Protein AF-A0A3A9JHD6-F1 (afdb_monomer_lite)

pLDDT: mean 75.93, std 13.05, range [44.38, 93.12]

Sequence (154 aa):
MNDPFHHLARRKLGRRGLLAAAGPLFAWGFAPHAASAAGGRGEDQRLLVIVLRGGMDGLTAVPAPGDPAFASLRTATIALLLGGAVKGGRVVADWPGFASEQLYEKRDLAPTTDLRSIFKGVLAEHVGVPMRALENNILLDSEAARPLLGLVRT

Structure (mmCIF, N/CA/C/O backbone):
data_AF-A0A3A9JHD6-F1
#
_entry.id   AF-A0A3A9JHD6-F1
#
loop_
_atom_site.group_PDB
_atom_site.id
_atom_site.type_symbol
_atom_site.label_atom_id
_atom_site.label_alt_id
_atom_site.label_comp_id
_atom_site.label_asym_id
_atom_site.label_entity_id
_atom_site.label_seq_id
_atom_site.pdbx_PDB_ins_code
_atom_site.Cartn_x
_atom_site.Cartn_y
_atom_site.Cartn_z
_atom_site.occupancy
_atom_site.B_iso_or_equiv
_atom_site.auth_seq_id
_atom_site.auth_comp_id
_atom_site.auth_asym_id
_atom_site.auth_atom_id
_atom_site.pdbx_PDB_model_num
ATOM 1 N N . MET A 1 1 ? -44.682 43.901 75.861 1.00 50.38 1 MET A N 1
ATOM 2 C CA . MET A 1 1 ? -45.342 43.728 74.551 1.00 50.38 1 MET A CA 1
ATOM 3 C C . MET A 1 1 ? -44.251 43.933 73.508 1.00 50.38 1 MET A C 1
ATOM 5 O O . MET A 1 1 ? -43.828 45.064 73.331 1.00 50.38 1 MET A O 1
ATOM 9 N N . ASN A 1 2 ? -43.668 42.847 72.990 1.00 48.41 2 ASN A N 1
ATOM 10 C CA . ASN A 1 2 ? -42.451 42.877 72.165 1.00 48.41 2 ASN A CA 1
ATOM 11 C C . ASN A 1 2 ? -42.810 42.939 70.676 1.00 48.41 2 ASN A C 1
ATOM 13 O O . ASN A 1 2 ? -43.678 42.193 70.231 1.00 48.41 2 ASN A O 1
ATOM 17 N N . ASP A 1 3 ? -42.128 43.809 69.935 1.00 62.25 3 ASP A N 1
ATOM 18 C CA . ASP A 1 3 ? -42.319 44.040 68.501 1.00 62.25 3 ASP A CA 1
ATOM 19 C C . ASP A 1 3 ? -41.553 42.969 67.678 1.00 62.25 3 ASP A C 1
ATOM 21 O O . ASP A 1 3 ? -40.335 42.842 67.847 1.00 62.25 3 ASP A O 1
ATOM 25 N N . PRO A 1 4 ? -42.201 42.140 66.830 1.00 60.28 4 PRO A N 1
ATOM 26 C CA . PRO A 1 4 ? -41.596 40.910 66.298 1.00 60.28 4 PRO A CA 1
ATOM 27 C C . PRO A 1 4 ? -40.805 41.063 64.978 1.00 60.28 4 PRO A C 1
ATOM 29 O O . PRO A 1 4 ? -40.512 40.061 64.327 1.00 60.28 4 PRO A O 1
ATOM 32 N N . PHE A 1 5 ? -40.427 42.274 64.549 1.00 63.56 5 PHE A N 1
ATOM 33 C CA . PHE A 1 5 ? -39.920 42.504 63.178 1.00 63.56 5 PHE A CA 1
ATOM 34 C C . PHE A 1 5 ? -38.450 42.965 63.039 1.00 63.56 5 PHE A C 1
ATOM 36 O O . PHE A 1 5 ? -38.077 43.550 62.023 1.00 63.56 5 PHE A O 1
ATOM 43 N N . HIS A 1 6 ? -37.558 42.651 63.985 1.00 57.56 6 HIS A N 1
ATOM 44 C CA . HIS A 1 6 ? -36.148 43.097 63.942 1.00 57.56 6 HIS A CA 1
ATOM 45 C C . HIS A 1 6 ? -35.159 42.214 63.140 1.00 57.56 6 HIS A C 1
ATOM 47 O O . HIS A 1 6 ? -33.950 42.422 63.232 1.00 57.56 6 HIS A O 1
ATOM 53 N N . HIS A 1 7 ? -35.606 41.248 62.326 1.00 56.31 7 HIS A N 1
ATOM 54 C CA . HIS A 1 7 ? -34.695 40.232 61.747 1.00 56.31 7 HIS A CA 1
ATOM 55 C C . HIS A 1 7 ? -34.442 40.316 60.236 1.00 56.31 7 HIS A C 1
ATOM 57 O O . HIS A 1 7 ? -33.694 39.498 59.701 1.00 56.31 7 HIS A O 1
ATOM 63 N N . LEU A 1 8 ? -34.995 41.295 59.517 1.00 53.62 8 LEU A N 1
ATOM 64 C CA . LEU A 1 8 ? -34.697 41.453 58.089 1.00 53.62 8 LEU A CA 1
ATOM 65 C C . LEU A 1 8 ? -33.363 42.183 57.887 1.00 53.62 8 LEU A C 1
ATOM 67 O O . LEU A 1 8 ? -33.296 43.319 57.414 1.00 53.62 8 LEU A O 1
ATOM 71 N N . ALA A 1 9 ? -32.274 41.492 58.224 1.00 55.97 9 ALA A N 1
ATOM 72 C CA . ALA A 1 9 ? -30.937 41.838 57.778 1.00 55.97 9 ALA A CA 1
ATOM 73 C C . ALA A 1 9 ? -30.912 41.778 56.241 1.00 55.97 9 ALA A C 1
ATOM 75 O O . ALA A 1 9 ? -30.751 40.713 55.641 1.00 55.97 9 ALA A O 1
ATOM 76 N N . ARG A 1 10 ? -31.088 42.930 55.580 1.00 60.34 10 ARG A N 1
ATOM 77 C CA . ARG A 1 10 ? -30.836 43.066 54.140 1.00 60.34 10 ARG A CA 1
ATOM 78 C C . ARG A 1 10 ? -29.381 42.675 53.875 1.00 60.34 10 ARG A C 1
ATOM 80 O O . ARG A 1 10 ? -28.479 43.491 54.071 1.00 60.34 10 ARG A O 1
ATOM 87 N N . ARG A 1 11 ? -29.135 41.452 53.394 1.00 59.59 11 ARG A N 1
ATOM 88 C CA . ARG A 1 11 ? -27.840 41.082 52.808 1.00 59.59 11 ARG A CA 1
ATOM 89 C C . ARG A 1 11 ? -27.633 41.949 51.568 1.00 59.59 11 ARG A C 1
ATOM 91 O O . ARG A 1 11 ? -28.147 41.647 50.496 1.00 59.59 11 ARG A O 1
ATOM 98 N N . LYS A 1 12 ? -26.904 43.057 51.707 1.00 57.69 12 LYS A N 1
ATOM 99 C CA . LYS A 1 12 ? -26.420 43.821 50.555 1.00 57.69 12 LYS A CA 1
ATOM 100 C C . LYS A 1 12 ? -25.378 42.952 49.845 1.00 57.69 12 LYS A C 1
ATOM 102 O O . LYS A 1 12 ? -24.256 42.837 50.333 1.00 57.69 12 LYS A O 1
ATOM 107 N N . LEU A 1 13 ? -25.731 42.328 48.717 1.00 62.25 13 LEU A N 1
ATOM 108 C CA . LEU A 1 13 ? -24.737 41.765 47.799 1.00 62.25 13 LEU A CA 1
ATOM 109 C C . LEU A 1 13 ? -23.883 42.922 47.262 1.00 62.25 13 LEU A C 1
ATOM 111 O O . LEU A 1 13 ? -24.282 43.655 46.361 1.00 62.25 13 LEU A O 1
ATOM 115 N N . GLY A 1 14 ? -22.728 43.141 47.883 1.00 70.31 14 GLY A N 1
ATOM 116 C CA . GLY A 1 14 ? -21.761 44.141 47.446 1.00 70.31 14 GLY A CA 1
ATOM 117 C C . GLY A 1 14 ? -20.897 43.625 46.298 1.00 70.31 14 GLY A C 1
ATOM 118 O O . GLY A 1 14 ? -20.699 42.422 46.157 1.00 70.31 14 GLY A O 1
ATOM 119 N N . ARG A 1 15 ? -20.307 44.551 45.530 1.00 58.78 15 ARG A N 1
ATOM 120 C CA . ARG A 1 15 ? -19.404 44.324 44.374 1.00 58.78 15 ARG A CA 1
ATOM 121 C C . ARG A 1 15 ? -18.324 43.245 44.597 1.00 58.78 15 ARG A C 1
ATOM 123 O O . ARG A 1 15 ? -17.904 42.586 43.656 1.00 58.78 15 ARG A O 1
ATOM 130 N N . ARG A 1 16 ? -17.920 43.027 45.853 1.00 57.41 16 ARG A N 1
ATOM 131 C CA . ARG A 1 16 ? -16.984 41.974 46.285 1.00 57.41 16 ARG A CA 1
ATOM 132 C C . ARG A 1 16 ? -17.538 40.549 46.125 1.00 57.41 16 ARG A C 1
ATOM 134 O O . ARG A 1 16 ? -16.782 39.654 45.775 1.00 57.41 16 ARG A O 1
ATOM 141 N N . GLY A 1 17 ? -18.841 40.346 46.326 1.00 60.97 17 GLY A N 1
ATOM 142 C CA . GLY A 1 17 ? -19.506 39.055 46.112 1.00 60.97 17 GLY A CA 1
ATOM 143 C C . GLY A 1 17 ? -19.637 38.685 44.633 1.00 60.97 17 GLY A C 1
ATOM 144 O O . GLY A 1 17 ? -19.573 37.510 44.294 1.00 60.97 17 GLY A O 1
ATOM 145 N N . LEU A 1 18 ? -19.740 39.684 43.748 1.00 62.62 18 LEU A N 1
ATOM 146 C CA . LEU A 1 18 ? -19.775 39.466 42.299 1.00 62.62 18 LEU A CA 1
ATOM 147 C C . LEU A 1 18 ? -18.402 39.025 41.761 1.00 62.62 18 LEU A C 1
ATOM 149 O O . LEU A 1 18 ? -18.323 38.119 40.940 1.00 62.62 18 LEU A O 1
ATOM 153 N N . LEU A 1 19 ? -17.314 39.615 42.271 1.00 61.25 19 LEU A N 1
ATOM 154 C CA . LEU A 1 19 ? -15.947 39.232 41.893 1.00 61.25 19 LEU A CA 1
ATOM 155 C C . LEU A 1 19 ? -15.569 37.829 42.389 1.00 61.25 19 LEU A C 1
ATOM 157 O O . LEU A 1 19 ? -14.899 37.091 41.671 1.00 61.25 19 LEU A O 1
ATOM 161 N N . ALA A 1 20 ? -16.047 37.425 43.569 1.00 61.56 20 ALA A N 1
ATOM 162 C CA . ALA A 1 20 ? -15.819 36.075 44.086 1.00 61.56 20 ALA A CA 1
ATOM 163 C C . ALA A 1 20 ? -16.485 34.978 43.225 1.00 61.56 20 ALA A C 1
ATOM 165 O O . ALA A 1 20 ? -15.978 33.862 43.166 1.00 61.56 20 ALA A O 1
ATOM 166 N N . ALA A 1 21 ? -17.579 35.293 42.521 1.00 61.09 21 ALA A N 1
ATOM 167 C CA . ALA A 1 21 ? -18.278 34.345 41.650 1.00 61.09 21 ALA A CA 1
ATOM 168 C C . ALA A 1 21 ? -17.647 34.197 40.248 1.00 61.09 21 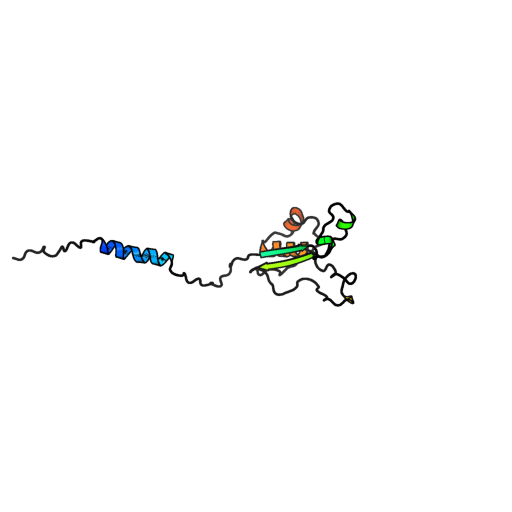ALA A C 1
ATOM 170 O O . ALA A 1 21 ? -17.911 33.209 39.567 1.00 61.09 21 ALA A O 1
ATOM 171 N N . ALA A 1 22 ? -16.809 35.145 39.810 1.00 60.12 22 ALA A N 1
ATOM 172 C CA . ALA A 1 22 ? -16.217 35.134 38.467 1.00 60.12 22 ALA A CA 1
ATOM 173 C C . ALA A 1 22 ? -14.916 34.311 38.366 1.00 60.12 22 ALA A C 1
ATOM 175 O O . ALA A 1 22 ? -14.617 33.750 37.313 1.00 60.12 22 ALA A O 1
ATOM 176 N N . GLY A 1 23 ? -14.152 34.204 39.459 1.00 60.56 23 GLY A N 1
ATOM 177 C CA . GLY A 1 23 ? -12.878 33.469 39.498 1.00 60.56 23 GLY A CA 1
ATOM 178 C C . GLY A 1 23 ? -12.967 31.977 39.124 1.00 60.56 23 GLY A C 1
ATOM 179 O O . GLY A 1 23 ? -12.146 31.518 38.328 1.00 60.56 23 GLY A O 1
ATOM 180 N N . PRO A 1 24 ? -13.965 31.213 39.615 1.00 59.06 24 PRO A N 1
ATOM 181 C CA . PRO A 1 24 ? -14.103 29.791 39.290 1.00 59.06 24 PRO A CA 1
ATOM 182 C C . PRO A 1 24 ? -14.373 29.515 37.803 1.00 59.06 24 PRO A C 1
ATOM 184 O O . PRO A 1 24 ? -13.926 28.498 37.281 1.00 59.06 24 PRO A O 1
ATOM 187 N N . LEU A 1 25 ? -15.060 30.426 37.101 1.00 61.00 25 LEU A N 1
ATOM 188 C CA . LEU A 1 25 ? -15.385 30.269 35.676 1.00 61.00 25 LEU A CA 1
ATOM 189 C C . LEU A 1 25 ? -14.160 30.468 34.774 1.00 61.00 25 LEU A C 1
ATOM 191 O O . LEU A 1 25 ? -14.031 29.791 33.758 1.00 61.00 25 LEU A O 1
ATOM 195 N N . PHE A 1 26 ? -13.237 31.353 35.161 1.00 62.34 26 PHE A N 1
ATOM 196 C CA . PHE A 1 26 ? -11.987 31.570 34.424 1.00 62.34 26 PHE A CA 1
ATOM 197 C C . PHE A 1 26 ? -10.970 30.447 34.662 1.00 62.34 26 PHE A C 1
ATOM 199 O O . PHE A 1 26 ? -10.270 30.040 33.737 1.00 62.34 26 PHE A O 1
ATOM 206 N N . ALA A 1 27 ? -10.913 29.910 35.884 1.00 61.25 27 ALA A N 1
ATOM 207 C CA . ALA A 1 27 ? -10.008 28.815 36.227 1.00 61.25 27 ALA A CA 1
ATOM 208 C C . ALA A 1 27 ? -10.368 27.501 35.510 1.00 61.25 27 ALA A C 1
ATOM 210 O O . ALA A 1 27 ? -9.479 26.710 35.202 1.00 61.25 27 ALA A O 1
ATOM 211 N N . TRP A 1 28 ? -11.649 27.278 35.192 1.00 65.31 28 TRP A N 1
ATOM 212 C CA . TRP A 1 28 ? -12.089 26.044 34.535 1.00 65.31 28 TRP A CA 1
ATOM 213 C C . TRP A 1 28 ? -11.611 25.932 33.078 1.00 65.31 28 TRP A C 1
ATOM 215 O O . TRP A 1 28 ? -11.274 24.837 32.636 1.00 65.31 28 TRP A O 1
ATOM 225 N N . GLY A 1 29 ? -11.495 27.056 32.358 1.00 67.31 29 GLY A N 1
ATOM 226 C CA . GLY A 1 29 ? -11.007 27.079 30.971 1.00 67.31 29 GLY A CA 1
ATOM 227 C C . GLY A 1 29 ? -9.523 26.724 30.811 1.00 67.31 29 GLY A C 1
ATOM 228 O O . GLY A 1 29 ? -9.103 26.349 29.721 1.00 67.31 29 GLY A O 1
ATOM 229 N N . PHE A 1 30 ? -8.741 26.808 31.892 1.00 67.12 30 PHE A N 1
ATOM 230 C CA . PHE A 1 30 ? -7.309 26.475 31.916 1.00 67.12 30 PHE A CA 1
ATOM 231 C C . PHE A 1 30 ? -6.983 25.286 32.825 1.00 67.12 30 PHE A C 1
ATOM 233 O O . PHE A 1 30 ? -5.817 24.912 32.954 1.00 67.12 30 PHE A O 1
ATOM 240 N N . ALA A 1 31 ? -7.990 24.683 33.461 1.00 69.81 31 ALA A N 1
ATOM 241 C CA . ALA A 1 31 ? -7.800 23.468 34.230 1.00 69.81 31 ALA A CA 1
ATOM 242 C C . ALA A 1 31 ? -7.387 22.345 33.262 1.00 69.81 31 ALA A C 1
ATOM 244 O O . ALA A 1 31 ? -8.169 22.029 32.357 1.00 69.81 31 ALA A O 1
ATOM 245 N N . PRO A 1 32 ? -6.195 21.734 33.418 1.00 58.19 32 PRO A N 1
ATOM 246 C CA . PRO A 1 32 ? -5.775 20.638 32.560 1.00 58.19 32 PRO A CA 1
ATOM 247 C C . PRO A 1 32 ? -6.824 19.537 32.658 1.00 58.19 32 PRO A C 1
ATOM 249 O O . PRO A 1 32 ? -7.054 18.960 33.721 1.00 58.19 32 PRO A O 1
ATOM 252 N N . HIS A 1 33 ? -7.521 19.287 31.554 1.00 67.31 33 HIS A N 1
ATOM 253 C CA . HIS A 1 33 ? -8.426 18.158 31.485 1.00 67.31 33 HIS A CA 1
ATOM 254 C C . HIS A 1 33 ? -7.557 16.911 31.519 1.00 67.31 33 HIS A C 1
ATOM 256 O O . HIS A 1 33 ? -6.690 16.729 30.664 1.00 67.31 33 HIS A O 1
ATOM 262 N N . ALA A 1 34 ? -7.753 16.073 32.534 1.00 64.56 34 ALA A N 1
ATOM 263 C CA . ALA A 1 34 ? -7.164 14.749 32.550 1.00 64.56 34 ALA A CA 1
ATOM 264 C C . ALA A 1 34 ? -7.725 13.989 31.340 1.00 64.56 34 ALA A C 1
ATOM 266 O O . ALA A 1 34 ? -8.842 13.477 31.372 1.00 64.56 34 ALA A O 1
ATOM 267 N N . ALA A 1 35 ? -6.969 13.972 30.244 1.00 56.25 35 ALA A N 1
ATOM 268 C CA . ALA A 1 35 ? -7.248 13.119 29.109 1.00 56.25 35 ALA A CA 1
ATOM 269 C C . ALA A 1 35 ? -6.882 11.695 29.528 1.00 56.25 35 ALA A C 1
ATOM 271 O O . ALA A 1 35 ? -5.720 11.297 29.524 1.00 56.25 35 ALA A O 1
ATOM 272 N N . SER A 1 36 ? -7.885 10.935 29.952 1.00 60.34 36 SER A N 1
ATOM 273 C CA . SER A 1 36 ? -7.765 9.487 29.979 1.00 60.34 36 SER A CA 1
ATOM 274 C C . SER A 1 36 ? -7.910 9.010 28.538 1.00 60.34 36 SER A C 1
ATOM 276 O O . SER A 1 36 ? -8.951 9.235 27.920 1.00 60.34 36 SER A O 1
ATOM 278 N N . ALA A 1 37 ? -6.877 8.365 27.993 1.00 45.56 37 ALA A N 1
ATOM 279 C CA . ALA A 1 37 ? -7.050 7.494 26.839 1.00 45.56 37 ALA A CA 1
ATOM 280 C C . ALA A 1 37 ? -7.860 6.288 27.325 1.00 45.56 37 ALA A C 1
ATOM 282 O O . ALA A 1 37 ? -7.317 5.268 27.753 1.00 45.56 37 ALA A O 1
ATOM 283 N N . ALA A 1 38 ? -9.179 6.457 27.369 1.00 44.38 38 ALA A N 1
ATOM 284 C CA . ALA A 1 38 ? -10.084 5.348 27.551 1.00 44.38 38 ALA A CA 1
ATOM 285 C C . ALA A 1 38 ? -9.864 4.439 26.343 1.00 44.38 38 ALA A C 1
ATOM 287 O O . ALA A 1 38 ? -10.231 4.805 25.230 1.00 44.38 38 ALA A O 1
ATOM 288 N N . GLY A 1 39 ? -9.219 3.290 26.568 1.00 49.44 39 GLY A N 1
ATOM 289 C CA . GLY A 1 39 ? -9.101 2.206 25.600 1.00 49.44 39 GLY A CA 1
ATOM 290 C C . GLY A 1 39 ? -10.498 1.747 25.199 1.00 49.44 39 GLY A C 1
ATOM 291 O O . GLY A 1 39 ? -11.071 0.835 25.792 1.00 49.44 39 GLY A O 1
ATOM 292 N N . GLY A 1 40 ? -11.070 2.460 24.239 1.00 46.94 40 GLY A N 1
ATOM 293 C CA . GLY A 1 40 ? -12.436 2.351 23.781 1.00 46.94 40 GLY A CA 1
ATOM 294 C C . GLY A 1 40 ? -12.402 2.007 22.308 1.00 46.94 40 GLY A C 1
ATOM 295 O O . GLY A 1 40 ? -11.875 2.747 21.485 1.00 46.94 40 GLY A O 1
ATOM 296 N N . ARG A 1 41 ? -12.952 0.840 21.996 1.00 48.78 41 ARG A N 1
ATOM 297 C CA . ARG A 1 41 ? -13.232 0.310 20.661 1.00 48.78 41 ARG A CA 1
ATOM 298 C C . ARG A 1 41 ? -13.827 1.421 19.771 1.00 48.78 41 ARG A C 1
ATOM 300 O O . ARG A 1 41 ? -15.014 1.705 19.880 1.00 48.78 41 ARG A O 1
ATOM 307 N N . GLY A 1 42 ? -12.993 2.081 18.960 1.00 54.62 42 GLY A N 1
ATOM 308 C CA . GLY A 1 42 ? -13.374 3.278 18.193 1.00 54.62 42 GLY A CA 1
ATOM 309 C C . GLY A 1 42 ? -12.357 4.431 18.162 1.00 54.62 42 GLY A C 1
ATOM 310 O O . GLY A 1 42 ? -12.693 5.488 17.636 1.00 54.62 42 GLY A O 1
ATOM 311 N N . GLU A 1 43 ? -11.139 4.274 18.698 1.00 54.56 43 GLU A N 1
ATOM 312 C CA . GLU A 1 43 ? -10.056 5.246 18.476 1.00 54.56 43 GLU A CA 1
ATOM 313 C C . GLU A 1 43 ? -9.760 5.434 16.982 1.00 54.56 43 GLU A C 1
ATOM 315 O O . GLU A 1 43 ? -9.727 4.474 16.213 1.00 54.56 43 GLU A O 1
ATOM 320 N N . ASP A 1 44 ? -9.547 6.697 16.616 1.00 59.25 44 ASP A N 1
ATOM 321 C CA . ASP A 1 44 ? -9.283 7.248 15.288 1.00 59.25 44 ASP A CA 1
ATOM 322 C C . ASP A 1 44 ? -8.444 6.304 14.403 1.00 59.25 44 ASP A C 1
ATOM 324 O O . ASP A 1 44 ? -7.208 6.292 14.425 1.00 59.25 44 ASP A O 1
ATOM 328 N N . GLN A 1 45 ? -9.138 5.470 13.623 1.00 66.31 45 GLN A N 1
ATOM 329 C CA . GLN A 1 45 ? -8.556 4.464 12.742 1.00 66.31 4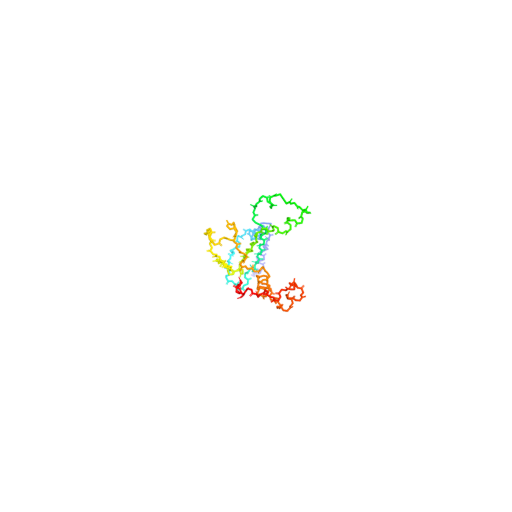5 GLN A CA 1
ATOM 330 C C . GLN A 1 45 ? -8.007 5.122 11.470 1.00 66.31 45 GLN A C 1
ATOM 332 O O . GLN A 1 45 ? -8.373 4.774 10.353 1.00 66.31 45 GLN A O 1
ATOM 337 N N . ARG A 1 46 ? -7.122 6.108 11.625 1.00 73.88 46 ARG A N 1
ATOM 338 C CA . ARG A 1 46 ? -6.477 6.768 10.490 1.00 73.88 46 ARG A CA 1
ATOM 339 C C . ARG A 1 46 ? -5.594 5.760 9.784 1.00 73.88 46 AR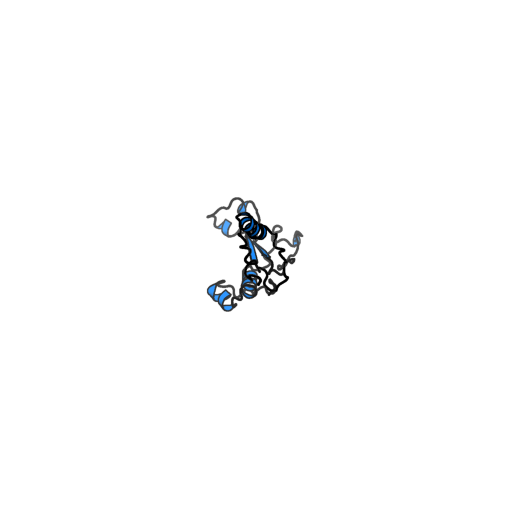G A C 1
ATOM 341 O O . ARG A 1 46 ? -4.688 5.201 10.402 1.00 73.88 46 ARG A O 1
ATOM 348 N N . LEU A 1 47 ? -5.848 5.565 8.501 1.00 83.62 47 LEU A N 1
ATOM 349 C CA . LEU A 1 47 ? -5.012 4.791 7.605 1.00 83.62 47 LEU A CA 1
ATOM 350 C C . LEU A 1 47 ? -4.265 5.740 6.668 1.00 83.62 47 LEU A C 1
ATOM 352 O O . LEU A 1 47 ? -4.877 6.536 5.959 1.00 83.62 47 LEU A O 1
ATOM 356 N N . LEU A 1 48 ? -2.943 5.614 6.631 1.00 82.56 48 LEU A N 1
ATOM 357 C CA . LEU A 1 48 ? -2.078 6.282 5.670 1.00 82.56 48 LEU A CA 1
ATOM 358 C C . LEU A 1 48 ? -1.431 5.220 4.778 1.00 82.56 48 LEU A C 1
ATOM 360 O O . LEU A 1 48 ? -0.694 4.359 5.259 1.00 82.56 48 LEU A O 1
ATOM 364 N N . VAL A 1 49 ? -1.705 5.293 3.476 1.00 85.88 49 VAL A N 1
ATOM 365 C CA . VAL A 1 49 ? -1.043 4.468 2.460 1.00 85.88 49 VAL A CA 1
ATOM 366 C C . VAL A 1 49 ? -0.089 5.361 1.679 1.00 85.88 49 VAL A C 1
ATOM 368 O O . VAL A 1 49 ? -0.525 6.274 0.982 1.00 85.88 49 VAL A O 1
ATOM 371 N N . ILE A 1 50 ? 1.212 5.104 1.799 1.00 83.06 50 ILE A N 1
ATOM 372 C CA . ILE A 1 50 ? 2.247 5.816 1.045 1.00 83.06 50 ILE A CA 1
ATOM 373 C C . ILE A 1 50 ? 2.729 4.890 -0.065 1.00 83.06 50 ILE A C 1
ATOM 375 O O . ILE A 1 50 ? 3.254 3.816 0.219 1.00 83.06 50 ILE A O 1
ATOM 379 N N . VAL A 1 51 ? 2.570 5.308 -1.320 1.00 84.94 51 VAL A N 1
ATOM 380 C CA . VAL A 1 51 ? 3.132 4.606 -2.479 1.00 84.94 51 VAL A CA 1
ATOM 381 C C . VAL A 1 51 ? 4.326 5.400 -2.978 1.00 84.94 51 VAL A C 1
ATOM 383 O O . VAL A 1 51 ? 4.179 6.485 -3.539 1.00 84.94 51 VAL A O 1
ATOM 386 N N . LEU A 1 52 ? 5.514 4.856 -2.755 1.00 78.38 52 LEU A N 1
ATOM 387 C CA . LEU A 1 52 ? 6.763 5.395 -3.267 1.00 78.38 52 LEU A CA 1
ATOM 388 C C . LEU A 1 52 ? 7.066 4.688 -4.581 1.00 78.38 52 LEU A C 1
ATOM 390 O O . LEU A 1 52 ? 7.179 3.463 -4.612 1.00 78.38 52 LEU A O 1
ATOM 394 N N . ARG A 1 53 ? 7.174 5.448 -5.670 1.00 73.88 53 ARG A N 1
ATOM 395 C CA . ARG A 1 53 ? 7.530 4.905 -6.980 1.00 73.88 53 ARG A CA 1
ATOM 396 C C . ARG A 1 53 ? 8.922 5.374 -7.372 1.00 73.88 53 ARG A C 1
ATOM 398 O O . ARG A 1 53 ? 9.170 6.573 -7.428 1.00 73.88 53 ARG A O 1
ATOM 405 N N . GLY A 1 54 ? 9.771 4.416 -7.711 1.00 69.25 54 GLY A N 1
ATOM 406 C CA . GLY A 1 54 ? 11.193 4.594 -7.945 1.00 69.25 54 GLY A CA 1
ATOM 407 C C . GLY A 1 54 ? 11.998 4.659 -6.648 1.00 69.25 54 GLY A C 1
ATOM 408 O O . GLY A 1 54 ? 11.590 5.295 -5.677 1.00 69.25 54 GLY A O 1
ATOM 409 N N . GLY A 1 55 ? 13.163 4.010 -6.643 1.00 70.25 55 GLY A N 1
ATOM 410 C CA . GLY A 1 55 ? 14.265 4.439 -5.783 1.00 70.25 55 GLY A CA 1
ATOM 411 C C . GLY A 1 55 ? 14.879 5.718 -6.355 1.00 70.25 55 GLY A C 1
ATOM 412 O O . GLY A 1 55 ? 14.675 6.011 -7.527 1.00 70.25 55 GLY A O 1
ATOM 413 N N . MET A 1 56 ? 15.617 6.480 -5.547 1.00 64.56 56 MET A N 1
ATOM 414 C CA . MET A 1 56 ? 16.357 7.645 -6.038 1.00 64.56 56 MET A CA 1
ATOM 415 C C . MET A 1 56 ? 17.616 7.170 -6.775 1.00 64.56 56 MET A C 1
ATOM 417 O O . MET A 1 56 ? 18.635 6.861 -6.162 1.00 64.56 56 MET A O 1
ATOM 421 N N . ASP A 1 57 ? 17.509 7.078 -8.093 1.00 71.00 57 ASP A N 1
ATOM 422 C CA . ASP A 1 57 ? 18.573 6.775 -9.050 1.00 71.00 57 ASP A CA 1
ATOM 423 C C . ASP A 1 57 ? 18.782 7.961 -10.016 1.00 71.00 57 ASP A C 1
ATOM 425 O O . ASP A 1 57 ? 18.045 8.946 -9.991 1.00 71.00 57 ASP A O 1
ATOM 429 N N . GLY A 1 58 ? 19.804 7.903 -10.876 1.00 67.62 58 GLY A N 1
ATOM 430 C CA . GLY A 1 58 ? 20.102 8.999 -11.810 1.00 67.62 58 GLY A CA 1
ATOM 431 C C . GLY A 1 58 ? 18.965 9.324 -12.794 1.00 67.62 58 GLY A C 1
ATOM 432 O O . GLY A 1 58 ? 18.835 10.475 -13.203 1.00 67.62 58 GLY A O 1
ATOM 433 N N . LEU A 1 59 ? 18.120 8.342 -13.135 1.00 69.62 59 LEU A N 1
ATOM 434 C CA . LEU A 1 59 ? 16.980 8.507 -14.050 1.00 69.62 59 LEU A CA 1
ATOM 435 C C . LEU A 1 59 ? 15.774 9.151 -13.354 1.00 69.62 59 LEU A C 1
ATOM 437 O O . LEU A 1 59 ? 15.026 9.914 -13.960 1.00 69.62 59 LEU A O 1
ATOM 441 N N . THR A 1 60 ? 15.575 8.857 -12.076 1.00 69.06 60 THR A N 1
ATOM 442 C CA . THR A 1 60 ? 14.505 9.434 -11.252 1.00 69.06 60 THR A CA 1
ATOM 443 C C . THR A 1 60 ? 14.898 10.779 -10.640 1.00 69.06 60 THR A C 1
ATOM 445 O O . THR A 1 60 ? 14.013 11.594 -10.384 1.00 69.06 60 THR A O 1
ATOM 448 N N . ALA A 1 61 ? 16.196 11.059 -10.466 1.00 76.12 61 ALA A N 1
ATOM 449 C CA . ALA A 1 61 ? 16.707 12.365 -10.041 1.00 76.12 61 ALA A CA 1
ATOM 450 C C . ALA A 1 61 ? 16.548 13.444 -11.127 1.00 76.12 61 ALA A C 1
ATOM 452 O O . ALA A 1 61 ? 16.243 14.595 -10.814 1.00 76.12 61 ALA A O 1
ATOM 453 N N . VAL A 1 62 ? 16.728 13.072 -12.399 1.00 80.06 62 VAL A N 1
ATOM 454 C CA . VAL A 1 62 ? 16.500 13.945 -13.557 1.00 80.06 62 VAL A CA 1
ATOM 455 C C . VAL A 1 62 ? 15.627 13.190 -14.560 1.00 80.06 62 VAL A C 1
ATOM 457 O O . VAL A 1 62 ? 16.153 12.484 -15.422 1.00 80.06 62 VAL A O 1
ATOM 460 N N . PRO A 1 63 ? 14.290 13.293 -14.453 1.00 73.38 63 PRO A N 1
ATOM 461 C CA . PRO A 1 63 ? 13.412 12.604 -15.382 1.00 73.38 63 PRO A CA 1
ATOM 462 C C . PRO A 1 63 ? 13.625 13.133 -16.804 1.00 73.38 63 PRO A C 1
ATOM 464 O O . PRO A 1 63 ? 13.870 14.325 -17.001 1.00 73.38 63 PRO A O 1
ATOM 467 N N . ALA A 1 64 ? 13.434 12.264 -17.799 1.00 80.00 64 ALA A N 1
ATOM 468 C CA . ALA A 1 64 ? 13.400 12.629 -19.216 1.00 80.00 64 ALA A CA 1
ATOM 469 C C . ALA A 1 64 ? 11.979 12.436 -19.791 1.00 80.00 64 ALA A C 1
ATOM 471 O O . ALA A 1 64 ? 11.724 11.469 -20.516 1.00 80.00 64 ALA A O 1
ATOM 472 N N . PRO A 1 65 ? 11.004 13.309 -19.450 1.00 74.81 65 PRO A N 1
ATOM 473 C CA . PRO A 1 65 ? 9.655 13.212 -19.992 1.00 74.81 65 PRO A CA 1
ATOM 474 C C . PRO A 1 65 ? 9.689 13.351 -21.517 1.00 74.81 65 PRO A C 1
ATOM 476 O O . PRO A 1 65 ? 10.194 14.341 -22.038 1.00 74.81 65 PRO A O 1
ATOM 479 N N . GLY A 1 66 ? 9.130 12.372 -22.227 1.00 79.31 66 GLY A N 1
ATOM 480 C CA . GLY A 1 66 ? 9.047 12.371 -23.692 1.00 79.31 66 GLY A CA 1
ATOM 481 C C . GLY A 1 66 ? 9.951 11.351 -24.382 1.00 79.31 66 GLY A C 1
ATOM 482 O O . GLY A 1 66 ? 9.708 11.050 -25.546 1.00 79.31 66 GLY A O 1
ATOM 483 N N . ASP A 1 67 ? 10.922 10.762 -23.679 1.00 81.44 67 ASP A N 1
ATOM 484 C CA . ASP A 1 67 ? 11.674 9.616 -24.196 1.00 81.44 67 ASP A CA 1
ATOM 485 C C . ASP A 1 67 ? 10.844 8.318 -24.033 1.00 81.44 67 ASP A C 1
ATOM 487 O O . ASP A 1 67 ? 10.497 7.945 -22.904 1.00 81.44 67 ASP A O 1
ATOM 491 N N . PRO A 1 68 ? 10.506 7.596 -25.122 1.00 78.12 68 PRO A N 1
ATOM 492 C CA . PRO A 1 68 ? 9.796 6.319 -25.042 1.00 78.12 68 PRO A CA 1
ATOM 493 C C . PRO A 1 68 ? 10.547 5.259 -24.225 1.00 78.12 68 PRO A C 1
ATOM 495 O O . PRO A 1 68 ? 9.913 4.438 -23.556 1.00 78.12 68 PRO A O 1
ATOM 498 N N . ALA A 1 69 ? 11.884 5.286 -24.230 1.00 78.62 69 ALA A N 1
ATOM 499 C CA . ALA A 1 69 ? 12.698 4.359 -23.453 1.00 78.62 69 ALA A CA 1
ATOM 500 C C . ALA A 1 69 ? 12.562 4.629 -21.947 1.00 78.62 69 ALA A C 1
ATOM 502 O O . ALA A 1 69 ? 12.459 3.685 -21.161 1.00 78.62 69 ALA A O 1
ATOM 503 N N . PHE A 1 70 ? 12.434 5.895 -21.539 1.00 70.50 70 PHE A N 1
ATOM 504 C CA . PHE A 1 70 ? 12.217 6.276 -20.139 1.00 70.50 70 PHE A CA 1
ATOM 505 C C . PHE A 1 70 ? 10.933 5.664 -19.552 1.00 70.50 70 PHE A C 1
ATOM 507 O O . PHE A 1 70 ? 10.906 5.254 -18.391 1.00 70.50 70 PHE A O 1
ATOM 514 N N . ALA A 1 71 ? 9.873 5.517 -20.358 1.00 65.12 71 ALA A N 1
ATOM 515 C CA . ALA A 1 71 ? 8.624 4.887 -19.921 1.00 65.12 71 ALA A CA 1
ATOM 516 C C . ALA A 1 71 ? 8.768 3.385 -19.617 1.00 65.12 71 ALA A C 1
ATOM 518 O O . ALA A 1 71 ? 8.015 2.862 -18.791 1.00 65.12 71 ALA A O 1
ATOM 519 N N . SER A 1 72 ? 9.724 2.706 -20.258 1.00 67.38 72 SER A N 1
ATOM 520 C CA . SER A 1 72 ? 10.019 1.288 -20.022 1.00 67.38 72 SER A CA 1
ATOM 521 C C . SER A 1 72 ? 10.933 1.048 -18.814 1.00 67.38 72 SER A C 1
ATOM 523 O O . SER A 1 72 ? 10.882 -0.020 -18.214 1.00 67.38 72 SER A O 1
ATOM 525 N N . LEU A 1 73 ? 11.701 2.061 -18.396 1.00 69.75 73 LEU A N 1
ATOM 526 C CA . LEU A 1 73 ? 12.720 1.977 -17.340 1.00 69.75 73 LEU A CA 1
ATOM 527 C C . LEU A 1 73 ? 12.190 2.283 -15.928 1.00 69.75 73 LEU A C 1
ATOM 529 O O . LEU A 1 73 ? 12.959 2.635 -15.039 1.00 69.75 73 LEU A O 1
ATOM 533 N N . ARG A 1 74 ? 10.875 2.201 -15.694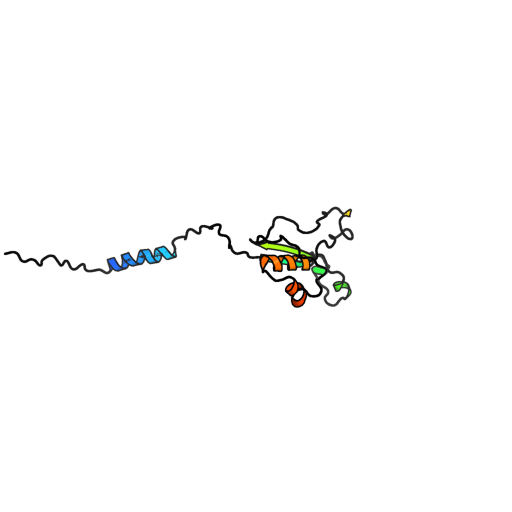 1.00 63.03 74 ARG A N 1
ATOM 534 C CA . ARG A 1 74 ? 10.288 2.599 -14.404 1.00 63.03 74 ARG A CA 1
ATOM 535 C C . ARG A 1 74 ? 10.818 1.757 -13.237 1.00 63.03 74 ARG A C 1
ATOM 537 O O . ARG A 1 74 ? 10.527 0.570 -13.142 1.00 63.03 74 ARG A O 1
ATOM 544 N N . THR A 1 75 ? 11.521 2.423 -12.325 1.00 68.38 75 THR A N 1
ATOM 545 C CA . THR A 1 75 ? 12.167 1.847 -11.139 1.00 68.38 75 THR A CA 1
ATOM 546 C C . THR A 1 75 ? 11.162 1.427 -10.047 1.00 68.38 75 THR A C 1
ATOM 548 O O . THR A 1 75 ? 10.037 1.934 -9.976 1.00 68.38 75 THR A O 1
ATOM 551 N N . ALA A 1 76 ? 11.597 0.477 -9.209 1.00 68.06 76 ALA A N 1
ATOM 552 C CA . ALA A 1 76 ? 10.904 -0.214 -8.114 1.00 68.06 76 ALA A CA 1
ATOM 553 C C . ALA A 1 76 ? 9.824 0.591 -7.365 1.00 68.06 76 ALA A C 1
ATOM 555 O O . ALA A 1 76 ? 9.977 1.777 -7.101 1.00 68.06 76 ALA A O 1
ATOM 556 N N . THR A 1 77 ? 8.733 -0.068 -6.963 1.00 76.56 77 THR A N 1
ATOM 557 C CA . THR A 1 77 ? 7.631 0.554 -6.206 1.00 76.56 77 THR A CA 1
ATOM 558 C C . THR A 1 77 ? 7.489 -0.083 -4.828 1.00 76.56 77 THR A C 1
ATOM 560 O O . THR A 1 77 ? 7.512 -1.305 -4.709 1.00 76.56 77 THR A O 1
ATOM 563 N N . ILE A 1 78 ? 7.312 0.742 -3.795 1.00 82.56 78 ILE A N 1
ATOM 564 C CA . ILE A 1 78 ? 7.109 0.319 -2.405 1.00 82.56 78 ILE A CA 1
ATOM 565 C C . ILE A 1 78 ? 5.805 0.929 -1.892 1.00 82.56 78 ILE A C 1
ATOM 567 O O . ILE A 1 78 ? 5.578 2.130 -2.032 1.00 82.56 78 ILE A O 1
ATOM 571 N N . ALA A 1 79 ? 4.962 0.113 -1.258 1.00 88.12 79 ALA A N 1
ATOM 572 C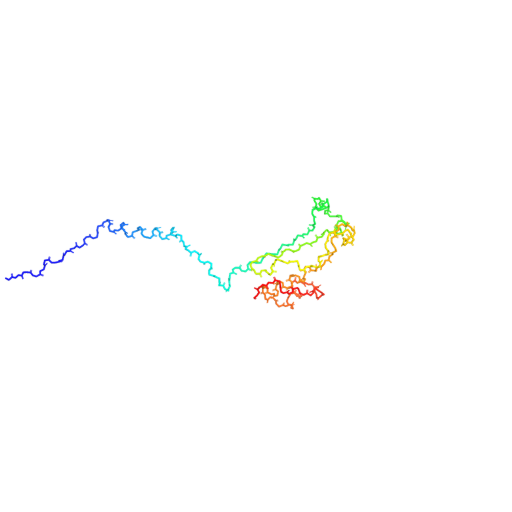 CA . ALA A 1 79 ? 3.807 0.585 -0.503 1.00 88.12 79 ALA A CA 1
ATOM 573 C C . ALA A 1 79 ? 4.044 0.421 1.000 1.00 88.12 79 ALA A C 1
ATOM 575 O O . ALA A 1 79 ? 4.344 -0.676 1.470 1.00 88.12 79 ALA A O 1
ATOM 576 N N . LEU A 1 80 ? 3.868 1.505 1.754 1.00 88.38 80 LEU A N 1
ATOM 577 C CA . LEU A 1 80 ? 3.890 1.501 3.214 1.00 88.38 80 LEU A CA 1
ATOM 578 C C . LEU A 1 80 ? 2.479 1.757 3.740 1.00 88.38 80 LEU A C 1
ATOM 580 O O . LEU A 1 80 ? 1.854 2.760 3.392 1.00 88.38 80 LEU A O 1
ATOM 584 N N . LEU A 1 81 ? 1.990 0.851 4.585 1.00 89.81 81 LEU A N 1
ATOM 585 C CA . LEU A 1 81 ? 0.713 0.993 5.279 1.00 89.81 81 LEU A CA 1
ATOM 586 C C . LEU A 1 81 ? 0.993 1.360 6.729 1.00 89.81 81 LEU A C 1
ATOM 588 O O . LEU A 1 81 ? 1.685 0.630 7.440 1.00 89.81 81 LEU A O 1
ATOM 592 N N . LEU A 1 82 ? 0.446 2.489 7.161 1.00 88.62 82 LEU A N 1
ATOM 593 C CA . LEU A 1 82 ? 0.679 3.077 8.475 1.00 88.62 82 LEU A CA 1
ATOM 594 C C . LEU A 1 82 ? -0.660 3.490 9.094 1.00 88.62 82 LEU A C 1
ATOM 596 O O . LEU A 1 82 ? -1.600 3.818 8.372 1.00 88.62 82 LEU A O 1
ATOM 600 N N . GLY A 1 83 ? -0.750 3.498 10.425 1.00 86.12 83 GLY A N 1
ATOM 601 C CA . GLY A 1 83 ? -1.951 3.951 11.131 1.00 86.12 83 GLY A CA 1
ATOM 602 C C . GLY A 1 83 ? -2.409 3.044 12.270 1.00 86.12 83 GLY A C 1
ATOM 603 O O . GLY A 1 83 ? -1.994 1.889 12.355 1.00 86.12 83 GLY A O 1
ATOM 604 N N . GLY A 1 84 ? -3.293 3.558 13.132 1.00 83.75 84 GLY A N 1
ATOM 605 C CA . GLY A 1 84 ? -3.799 2.836 14.313 1.00 83.75 84 GLY A CA 1
ATOM 606 C C . GLY A 1 84 ? -4.598 1.571 13.971 1.00 83.75 84 GLY A C 1
ATOM 607 O O . GLY A 1 84 ? -4.633 0.618 14.749 1.00 83.75 84 GLY A O 1
ATOM 608 N N . ALA A 1 85 ? -5.175 1.531 12.768 1.00 85.44 85 ALA A N 1
ATOM 609 C CA . ALA A 1 85 ? -5.908 0.382 12.251 1.00 85.44 85 ALA A CA 1
ATOM 610 C C . ALA A 1 85 ? -5.006 -0.699 11.641 1.00 85.44 85 ALA A C 1
ATOM 612 O O . ALA A 1 85 ? -5.458 -1.820 11.436 1.00 85.44 85 ALA A O 1
ATOM 613 N N . VAL A 1 86 ? -3.745 -0.402 11.315 1.00 88.56 86 VAL A N 1
ATOM 614 C CA . VAL A 1 86 ? -2.898 -1.324 10.547 1.00 88.56 86 VAL A CA 1
ATOM 615 C C . VAL A 1 86 ? -2.351 -2.434 11.447 1.00 88.56 86 VAL A C 1
ATOM 617 O O . VAL A 1 86 ? -1.800 -2.183 12.522 1.00 88.56 86 VAL A O 1
ATOM 620 N N . LYS A 1 87 ? -2.428 -3.690 10.988 1.00 88.12 87 LYS A N 1
ATOM 621 C CA . LYS A 1 87 ? -1.668 -4.816 11.563 1.00 88.12 87 LYS A CA 1
ATOM 622 C C . LYS A 1 87 ? -0.199 -4.702 11.129 1.00 88.12 87 LYS A C 1
ATOM 624 O O . LYS A 1 87 ? 0.261 -5.443 10.257 1.00 88.12 87 LYS A O 1
ATOM 629 N N . GLY A 1 88 ? 0.481 -3.702 11.696 1.00 87.38 88 GLY A N 1
ATOM 630 C CA . GLY A 1 88 ? 1.862 -3.327 11.387 1.00 87.38 88 GLY A CA 1
ATOM 631 C C . GLY A 1 88 ? 2.915 -4.261 11.991 1.00 87.38 88 GLY A C 1
ATOM 632 O O . GLY A 1 88 ? 2.587 -5.285 12.587 1.00 87.38 88 GLY A O 1
ATOM 633 N N . GLY A 1 89 ? 4.190 -3.889 11.833 1.00 85.12 89 GLY A N 1
ATOM 634 C CA . GLY A 1 89 ? 5.331 -4.665 12.340 1.00 85.12 89 GLY A CA 1
ATOM 635 C C . GLY A 1 89 ? 5.696 -5.881 11.485 1.00 85.12 89 GLY A C 1
ATOM 636 O O . GLY A 1 89 ? 6.359 -6.792 11.968 1.00 85.12 89 GLY A O 1
ATOM 637 N N . ARG A 1 90 ? 5.253 -5.915 10.225 1.00 88.19 90 ARG A N 1
ATOM 638 C CA . ARG A 1 90 ? 5.512 -7.017 9.296 1.00 88.19 90 ARG A CA 1
ATOM 639 C C . ARG A 1 90 ? 5.727 -6.516 7.877 1.00 88.19 90 ARG A C 1
ATOM 641 O O . ARG A 1 90 ? 5.180 -5.486 7.487 1.00 88.19 90 ARG A O 1
ATOM 648 N N . VAL A 1 91 ? 6.463 -7.301 7.104 1.00 87.19 91 VAL A N 1
ATOM 649 C CA . VAL A 1 91 ? 6.555 -7.169 5.651 1.00 87.19 91 VAL A CA 1
ATOM 650 C C . VAL A 1 91 ? 5.550 -8.147 5.051 1.00 87.19 91 VAL A C 1
ATOM 652 O O . VAL A 1 91 ? 5.537 -9.316 5.421 1.00 87.19 91 VAL A O 1
ATOM 655 N N . VAL A 1 92 ? 4.657 -7.652 4.193 1.00 87.00 92 VAL A N 1
ATOM 656 C CA . VAL A 1 92 ? 3.558 -8.447 3.600 1.00 87.00 92 VAL A CA 1
ATOM 657 C C . VAL A 1 92 ? 3.888 -8.960 2.195 1.00 87.00 92 VAL A C 1
ATOM 659 O O . VAL A 1 92 ? 3.036 -9.545 1.538 1.00 87.00 92 VAL A O 1
ATOM 662 N N . ALA A 1 93 ? 5.117 -8.718 1.749 1.00 83.62 93 ALA A N 1
ATOM 663 C CA . ALA A 1 93 ? 5.651 -9.138 0.467 1.00 83.62 93 ALA A CA 1
ATOM 664 C C . ALA A 1 93 ? 6.695 -10.245 0.660 1.00 83.62 93 ALA A C 1
ATOM 666 O O . ALA A 1 93 ? 7.315 -10.333 1.724 1.00 83.62 93 ALA A O 1
ATOM 667 N N . ASP A 1 94 ? 6.931 -11.033 -0.387 1.00 83.19 94 ASP A N 1
ATOM 668 C CA . ASP A 1 94 ? 7.999 -12.031 -0.410 1.00 83.19 94 ASP A CA 1
ATOM 669 C C . ASP A 1 94 ? 9.356 -11.317 -0.429 1.00 83.19 94 ASP A C 1
ATOM 671 O O . ASP A 1 94 ? 9.812 -10.840 -1.463 1.00 83.19 94 ASP A O 1
ATOM 675 N N . TRP A 1 95 ? 9.983 -11.164 0.736 1.00 84.31 95 TRP A N 1
ATOM 676 C CA . TRP A 1 95 ? 11.257 -10.461 0.879 1.00 84.31 95 TRP A CA 1
ATOM 677 C C . TRP A 1 95 ? 12.419 -11.462 0.894 1.00 84.31 95 TRP A C 1
ATOM 679 O O . TRP A 1 95 ? 12.647 -12.097 1.927 1.00 84.31 95 TRP A O 1
ATOM 689 N N . PRO A 1 96 ? 13.174 -11.624 -0.210 1.00 83.56 96 PRO A N 1
ATOM 690 C CA . PRO A 1 96 ? 14.232 -12.628 -0.271 1.00 83.56 96 PRO A CA 1
ATOM 691 C C . PRO A 1 96 ? 15.494 -12.210 0.500 1.00 83.56 96 PRO A C 1
ATOM 693 O O . PRO A 1 96 ? 16.227 -13.076 0.969 1.00 83.56 96 PRO A O 1
ATOM 696 N N . GLY A 1 97 ? 15.727 -10.905 0.681 1.00 84.56 97 GLY A N 1
ATOM 697 C CA . GLY A 1 97 ? 16.967 -10.353 1.231 1.00 84.56 97 GLY A CA 1
ATOM 698 C C . GLY A 1 97 ? 17.770 -9.584 0.181 1.00 84.56 97 GLY A C 1
ATOM 699 O O . GLY A 1 97 ? 17.262 -9.267 -0.889 1.00 84.56 97 GLY A O 1
ATOM 700 N N . PHE A 1 98 ? 19.022 -9.258 0.506 1.00 85.38 98 PHE A N 1
ATOM 701 C CA . PHE A 1 98 ? 19.918 -8.467 -0.352 1.00 85.38 98 PHE A CA 1
ATOM 702 C C . PHE A 1 98 ? 21.128 -9.258 -0.869 1.00 85.38 98 PHE A C 1
ATOM 704 O O . PHE A 1 98 ? 22.095 -8.655 -1.335 1.00 85.38 98 PHE A O 1
ATOM 711 N N . ALA A 1 99 ? 21.118 -10.593 -0.772 1.00 87.62 99 ALA A N 1
ATOM 712 C CA . ALA A 1 99 ? 22.192 -11.381 -1.369 1.00 87.62 99 ALA A CA 1
ATOM 713 C C . ALA A 1 99 ? 22.183 -11.182 -2.892 1.00 87.62 99 ALA A C 1
ATOM 715 O O . ALA A 1 99 ? 21.118 -11.099 -3.506 1.00 87.62 99 ALA A O 1
ATOM 716 N N . SER A 1 100 ? 23.358 -11.085 -3.514 1.00 81.56 100 SER A N 1
ATOM 717 C CA . SER A 1 100 ? 23.481 -10.724 -4.932 1.00 81.56 100 SER A CA 1
ATOM 718 C C . SER A 1 100 ? 22.772 -11.706 -5.869 1.00 81.56 100 SER A C 1
ATOM 720 O O . SER A 1 100 ? 22.325 -11.314 -6.945 1.00 81.56 100 SER A O 1
ATOM 722 N N . GLU A 1 101 ? 22.631 -12.963 -5.452 1.00 86.88 101 GLU A N 1
ATOM 723 C CA . GLU A 1 101 ? 21.934 -14.032 -6.172 1.00 86.88 101 GLU A CA 1
ATOM 724 C C . GLU A 1 101 ? 20.405 -13.893 -6.119 1.00 86.88 101 GLU A C 1
ATOM 726 O O . GLU A 1 101 ? 19.701 -14.489 -6.930 1.00 86.88 101 GLU A O 1
ATOM 731 N N . GLN A 1 102 ? 19.888 -13.119 -5.163 1.00 83.56 102 GLN A N 1
ATOM 732 C CA . GLN A 1 102 ? 18.458 -12.896 -4.939 1.00 83.56 102 GLN A CA 1
ATOM 733 C C . GLN A 1 102 ? 17.945 -11.617 -5.615 1.00 83.56 102 GLN A C 1
ATOM 735 O O . GLN A 1 102 ? 16.736 -11.386 -5.665 1.00 83.56 102 GLN A O 1
ATOM 740 N N . LEU A 1 103 ? 18.857 -10.781 -6.117 1.00 81.56 103 LEU A N 1
ATOM 741 C CA . LEU A 1 103 ? 18.531 -9.535 -6.795 1.00 81.56 103 LEU A CA 1
ATOM 742 C C . LEU A 1 103 ? 18.209 -9.790 -8.270 1.00 81.56 103 LEU A C 1
ATOM 744 O O . LEU A 1 103 ? 18.985 -10.393 -9.015 1.00 81.56 103 LEU A O 1
ATOM 748 N N . TYR A 1 104 ? 17.083 -9.247 -8.713 1.00 77.50 104 TYR A N 1
ATOM 749 C CA . TYR A 1 104 ? 16.737 -9.126 -10.117 1.00 77.50 104 TYR A CA 1
ATOM 750 C C . TYR A 1 104 ? 17.776 -8.247 -10.829 1.00 77.50 104 TYR A C 1
ATOM 752 O O . TYR A 1 104 ? 18.117 -7.153 -10.369 1.00 77.50 104 TYR A O 1
ATOM 760 N N . GLU A 1 105 ? 18.343 -8.773 -11.918 1.00 82.12 105 GLU A N 1
ATOM 761 C CA . GLU A 1 105 ? 19.426 -8.135 -12.687 1.00 82.12 105 GLU A CA 1
ATOM 762 C C . GLU A 1 105 ? 20.630 -7.686 -11.828 1.00 82.12 105 GLU A C 1
ATOM 764 O O . GLU A 1 105 ? 21.387 -6.800 -12.220 1.00 82.12 105 GLU A O 1
ATOM 769 N N . LYS A 1 106 ? 20.836 -8.313 -10.655 1.00 80.38 106 LYS A N 1
ATOM 770 C CA . LYS A 1 106 ? 21.877 -7.961 -9.668 1.00 80.38 106 LYS A CA 1
ATOM 771 C C . LYS A 1 106 ? 21.784 -6.531 -9.114 1.00 80.38 106 LYS A C 1
ATOM 773 O O . LYS A 1 106 ? 22.768 -6.032 -8.567 1.00 80.38 106 LYS A O 1
ATOM 778 N N . ARG A 1 107 ? 20.630 -5.870 -9.246 1.00 74.38 107 ARG A N 1
ATOM 779 C CA . ARG A 1 107 ? 20.444 -4.473 -8.821 1.00 74.38 107 ARG A CA 1
ATOM 780 C C . ARG A 1 107 ? 19.247 -4.288 -7.903 1.00 74.38 107 ARG A C 1
ATOM 782 O O . ARG A 1 107 ? 19.388 -3.678 -6.849 1.00 74.38 107 ARG A O 1
ATOM 789 N N . ASP A 1 108 ? 18.098 -4.825 -8.298 1.00 75.88 108 ASP A N 1
ATOM 790 C CA . ASP A 1 108 ? 16.817 -4.532 -7.659 1.00 75.88 108 ASP A CA 1
ATOM 791 C C . ASP A 1 108 ? 16.174 -5.803 -7.104 1.00 75.88 108 ASP A C 1
ATOM 793 O O . ASP A 1 108 ? 16.544 -6.919 -7.453 1.00 75.88 108 ASP A O 1
ATOM 797 N N . LEU A 1 109 ? 15.175 -5.652 -6.240 1.00 78.44 109 LEU A N 1
ATOM 798 C CA . LEU A 1 109 ? 14.300 -6.769 -5.896 1.00 78.44 109 LEU A CA 1
ATOM 799 C C . LEU A 1 109 ? 13.318 -7.027 -7.041 1.00 78.44 109 LEU A C 1
ATOM 801 O O . LEU A 1 109 ? 12.822 -6.090 -7.669 1.00 78.44 109 LEU A O 1
ATOM 805 N N . ALA A 1 110 ? 13.001 -8.299 -7.283 1.00 80.00 110 ALA A N 1
ATOM 806 C CA . ALA A 1 110 ? 11.918 -8.652 -8.192 1.00 80.00 110 ALA A CA 1
ATOM 807 C C . ALA A 1 110 ? 10.574 -8.093 -7.672 1.00 80.00 110 ALA A C 1
ATOM 809 O O . ALA A 1 110 ? 10.396 -7.955 -6.458 1.00 80.00 110 ALA A O 1
ATOM 810 N N . PRO A 1 111 ? 9.601 -7.791 -8.551 1.00 80.81 111 PRO A N 1
ATOM 811 C CA . PRO A 1 111 ? 8.250 -7.446 -8.121 1.00 80.81 111 PRO A CA 1
ATOM 812 C C . PRO A 1 111 ? 7.615 -8.606 -7.349 1.00 80.81 111 PRO A C 1
ATOM 814 O O . PRO A 1 111 ? 7.437 -9.696 -7.886 1.00 80.81 111 PRO A O 1
ATOM 817 N N . THR A 1 112 ? 7.263 -8.367 -6.090 1.00 84.12 112 THR A N 1
ATOM 818 C CA . THR A 1 112 ? 6.788 -9.412 -5.165 1.00 84.12 112 THR A CA 1
ATOM 819 C C . THR A 1 112 ? 5.313 -9.277 -4.812 1.00 84.12 112 THR A C 1
ATOM 821 O O . THR A 1 112 ? 4.719 -10.189 -4.245 1.00 84.12 112 THR A O 1
ATOM 824 N N . THR A 1 113 ? 4.679 -8.142 -5.114 1.00 85.75 113 THR A N 1
ATOM 825 C CA . THR A 1 113 ? 3.270 -7.902 -4.779 1.00 85.75 113 THR A CA 1
ATOM 826 C C . THR A 1 113 ? 2.632 -6.906 -5.742 1.00 85.75 113 THR A C 1
ATOM 828 O O . THR A 1 113 ? 3.210 -5.863 -6.045 1.00 85.75 113 THR A O 1
ATOM 831 N N . ASP A 1 114 ? 1.408 -7.201 -6.189 1.00 87.81 114 ASP A N 1
ATOM 832 C CA . ASP A 1 114 ? 0.578 -6.253 -6.936 1.00 87.81 114 ASP A CA 1
ATOM 833 C C . ASP A 1 114 ? -0.058 -5.239 -5.968 1.00 87.81 114 ASP A C 1
ATOM 835 O O . ASP A 1 114 ? -0.732 -5.606 -5.003 1.00 87.81 114 ASP A O 1
ATOM 839 N N . LEU A 1 115 ? 0.114 -3.941 -6.227 1.00 88.00 115 LEU A N 1
ATOM 840 C CA . LEU A 1 115 ? -0.494 -2.881 -5.416 1.00 88.00 115 LEU A CA 1
ATOM 841 C C . LEU A 1 115 ? -2.021 -2.971 -5.366 1.00 88.00 115 LEU A C 1
ATOM 843 O O . LEU A 1 115 ? -2.629 -2.627 -4.352 1.00 88.00 115 LEU A O 1
ATOM 847 N N . ARG A 1 116 ? -2.657 -3.450 -6.436 1.00 91.12 116 ARG A N 1
ATOM 848 C CA . ARG A 1 116 ? -4.114 -3.612 -6.492 1.00 91.12 116 ARG A CA 1
ATOM 849 C C . ARG A 1 116 ? -4.585 -4.628 -5.459 1.00 91.12 116 ARG A C 1
ATOM 851 O O . ARG A 1 116 ? -5.623 -4.412 -4.842 1.00 91.12 116 ARG A O 1
ATOM 858 N N . SER A 1 117 ? -3.797 -5.671 -5.194 1.00 91.75 117 SER A N 1
ATOM 859 C CA . SER A 1 117 ? -4.073 -6.630 -4.123 1.00 91.75 117 SER A CA 1
ATOM 860 C C . SER A 1 117 ? -4.121 -5.961 -2.751 1.00 91.75 117 SER A C 1
ATOM 862 O O . SER A 1 117 ? -5.038 -6.221 -1.970 1.00 91.75 117 SER A O 1
ATOM 864 N N . ILE A 1 118 ? -3.176 -5.056 -2.481 1.00 91.31 118 ILE A N 1
ATOM 865 C CA . ILE A 1 118 ? -3.122 -4.270 -1.242 1.00 91.31 118 ILE A CA 1
ATOM 866 C C . ILE A 1 118 ? -4.346 -3.358 -1.142 1.00 91.31 118 ILE A C 1
ATOM 868 O O . ILE A 1 118 ? -5.055 -3.392 -0.137 1.00 91.31 118 ILE A O 1
ATOM 872 N N . PHE A 1 119 ? -4.624 -2.569 -2.185 1.00 91.38 119 PHE A N 1
ATOM 873 C CA . PHE A 1 119 ? -5.747 -1.630 -2.182 1.00 91.38 119 PHE A CA 1
ATOM 874 C C . PHE A 1 119 ? -7.093 -2.331 -2.042 1.00 91.38 119 PHE A C 1
ATOM 876 O O . PHE A 1 119 ? -7.928 -1.866 -1.272 1.00 91.38 119 PHE A O 1
ATOM 883 N N . LYS A 1 120 ? -7.303 -3.466 -2.720 1.00 93.12 120 LYS A N 1
ATOM 884 C CA . LYS A 1 120 ? -8.530 -4.252 -2.559 1.00 93.12 120 LYS A CA 1
ATOM 885 C C . LYS A 1 120 ? -8.721 -4.711 -1.119 1.00 93.12 120 LYS A C 1
ATOM 887 O O . LYS A 1 120 ? -9.809 -4.555 -0.581 1.00 93.12 120 LYS A O 1
ATOM 892 N N . GLY A 1 121 ? -7.673 -5.251 -0.500 1.00 91.06 121 GLY A N 1
ATOM 893 C CA . GLY A 1 121 ? -7.722 -5.705 0.888 1.00 91.06 121 GLY A CA 1
ATOM 894 C C . GLY A 1 121 ? -8.015 -4.571 1.861 1.00 91.06 121 GLY A C 1
ATOM 895 O O . GLY A 1 121 ? -8.951 -4.647 2.649 1.00 91.06 121 GLY A O 1
ATOM 896 N N . VAL A 1 122 ? -7.280 -3.470 1.729 1.00 91.12 122 VAL A N 1
ATOM 897 C CA . VAL A 1 122 ? -7.486 -2.259 2.525 1.00 91.12 122 VAL A CA 1
ATOM 898 C C . VAL A 1 122 ? -8.904 -1.711 2.372 1.00 91.12 122 VAL A C 1
ATOM 900 O O . VAL A 1 122 ? -9.574 -1.478 3.370 1.00 91.12 122 VAL A O 1
ATOM 903 N N . LEU A 1 123 ? -9.378 -1.490 1.146 1.00 90.69 123 LEU A N 1
ATOM 904 C CA . LEU A 1 123 ? -10.686 -0.875 0.910 1.00 90.69 123 LEU A CA 1
ATOM 905 C C . LEU A 1 123 ? -11.832 -1.805 1.320 1.00 90.69 123 LEU A C 1
ATOM 907 O O . LEU A 1 123 ? -12.846 -1.333 1.834 1.00 90.69 123 LEU A O 1
ATOM 911 N N . ALA A 1 124 ? -11.667 -3.116 1.145 1.00 90.56 124 ALA A N 1
ATOM 912 C CA . ALA A 1 124 ? -12.654 -4.089 1.591 1.00 90.56 124 ALA A CA 1
ATOM 913 C C . ALA A 1 124 ? -12.721 -4.179 3.123 1.00 90.56 124 ALA A C 1
ATOM 915 O O . ALA A 1 124 ? -13.815 -4.165 3.677 1.00 90.56 124 ALA A O 1
ATOM 916 N N . GLU A 1 125 ? -11.581 -4.243 3.816 1.00 88.56 125 GLU A N 1
ATOM 917 C CA . GLU A 1 125 ? -11.545 -4.455 5.270 1.00 88.56 125 GLU A CA 1
ATOM 918 C C . GLU A 1 125 ? -11.724 -3.162 6.073 1.00 88.56 125 GLU A C 1
ATOM 920 O O . GLU A 1 125 ? -12.426 -3.154 7.077 1.00 88.56 125 GLU A O 1
ATOM 925 N N . HIS A 1 126 ? -11.097 -2.064 5.650 1.00 85.12 126 HIS A N 1
ATOM 926 C CA . HIS A 1 126 ? -11.090 -0.809 6.404 1.00 85.12 126 HIS A CA 1
ATOM 927 C C . HIS A 1 126 ? -12.280 0.096 6.069 1.00 85.12 126 HIS A C 1
ATOM 929 O O . HIS A 1 126 ? -12.819 0.756 6.951 1.00 85.12 126 HIS A O 1
ATOM 935 N N . VAL A 1 127 ? -12.693 0.129 4.797 1.00 86.31 127 VAL A N 1
ATOM 936 C CA . VAL A 1 127 ? -13.788 0.996 4.320 1.00 86.31 127 VAL A CA 1
ATOM 937 C C . VAL A 1 127 ? -15.089 0.208 4.112 1.00 86.31 127 VAL A C 1
ATOM 939 O O . VAL A 1 127 ? -16.166 0.797 4.090 1.00 86.31 127 VAL A O 1
ATOM 942 N N . GLY A 1 128 ? -15.023 -1.122 3.992 1.00 88.62 128 GLY A N 1
ATOM 943 C CA . GLY A 1 128 ? -16.200 -1.964 3.761 1.00 88.62 128 GLY A CA 1
ATOM 944 C C . GLY A 1 128 ? -16.695 -1.950 2.313 1.00 88.62 128 GLY A C 1
ATOM 945 O O . GLY A 1 128 ? -17.861 -2.259 2.059 1.00 88.62 128 GLY A O 1
ATOM 946 N N . VAL A 1 129 ? -15.849 -1.572 1.346 1.00 91.12 129 VAL A N 1
ATOM 947 C CA . VAL A 1 129 ? -16.251 -1.523 -0.068 1.00 91.12 129 VAL A CA 1
ATOM 948 C C . VAL A 1 129 ? -16.431 -2.950 -0.605 1.00 91.12 129 VAL A C 1
ATOM 950 O O . VAL A 1 129 ? -15.507 -3.761 -0.505 1.00 91.12 129 VAL A O 1
ATOM 953 N N . PRO A 1 130 ? -17.581 -3.288 -1.220 1.00 91.25 130 PRO A N 1
ATOM 954 C CA . PRO A 1 130 ? -17.791 -4.622 -1.771 1.00 91.25 130 PRO A CA 1
ATOM 955 C C . PRO A 1 130 ? -16.846 -4.890 -2.951 1.00 91.25 130 PRO A C 1
ATOM 957 O O . PRO A 1 130 ? -16.684 -4.044 -3.831 1.00 91.25 130 PRO A O 1
ATOM 960 N N . MET A 1 131 ? -16.282 -6.102 -3.020 1.00 88.19 131 MET A N 1
ATOM 961 C CA . MET A 1 131 ? -15.267 -6.475 -4.025 1.00 88.19 131 MET A CA 1
ATOM 962 C C . MET A 1 131 ? -15.714 -6.222 -5.471 1.00 88.19 131 MET A C 1
ATOM 964 O O . MET A 1 131 ? -14.951 -5.704 -6.276 1.00 88.19 131 MET A O 1
ATOM 968 N N . ARG A 1 132 ? -16.990 -6.482 -5.777 1.00 89.19 132 ARG A N 1
ATOM 969 C CA . ARG A 1 132 ? -17.561 -6.222 -7.109 1.00 89.19 132 ARG A CA 1
ATOM 970 C C . ARG A 1 132 ? -17.500 -4.745 -7.503 1.00 89.19 132 ARG A C 1
ATOM 972 O O . ARG A 1 132 ? -17.279 -4.430 -8.663 1.00 89.19 132 ARG A O 1
ATOM 979 N N . ALA A 1 133 ? -17.705 -3.832 -6.551 1.00 89.56 133 ALA A N 1
ATOM 980 C CA . ALA A 1 133 ? -17.590 -2.400 -6.818 1.00 89.56 133 ALA A CA 1
ATOM 981 C C . ALA A 1 133 ? -16.124 -1.987 -7.002 1.00 89.56 133 ALA A C 1
ATOM 983 O O . ALA A 1 133 ? -15.835 -1.125 -7.830 1.00 89.56 133 ALA A O 1
ATOM 984 N N . LEU A 1 134 ? -15.204 -2.627 -6.269 1.00 89.94 134 LEU A N 1
ATOM 985 C CA . LEU A 1 134 ? -13.772 -2.420 -6.462 1.00 89.94 134 LEU A CA 1
ATOM 986 C C . LEU A 1 134 ? -13.347 -2.820 -7.875 1.00 89.94 134 LEU A C 1
ATOM 988 O O . LEU A 1 134 ? -12.683 -2.031 -8.528 1.00 89.94 134 LEU A O 1
ATOM 992 N N . GLU A 1 135 ? -13.756 -3.982 -8.371 1.00 90.31 135 GLU A N 1
ATOM 993 C CA . GLU A 1 135 ? -13.323 -4.493 -9.682 1.00 90.31 135 GLU A CA 1
ATOM 994 C C . GLU A 1 135 ? -13.974 -3.765 -10.864 1.00 90.31 135 GLU A C 1
ATOM 996 O O . GLU A 1 135 ? -13.300 -3.471 -11.847 1.00 90.31 135 GLU A O 1
ATOM 1001 N N . ASN A 1 136 ? -15.255 -3.405 -10.749 1.00 88.94 136 ASN A N 1
ATOM 1002 C CA . ASN A 1 136 ? -15.999 -2.829 -11.872 1.00 88.94 136 ASN A CA 1
ATOM 1003 C C . ASN A 1 136 ? -15.879 -1.306 -11.985 1.00 88.94 136 ASN A C 1
ATOM 1005 O O . ASN A 1 136 ? -16.046 -0.771 -13.077 1.00 88.94 136 ASN A O 1
ATOM 1009 N N . ASN A 1 137 ? -15.633 -0.601 -10.872 1.00 87.00 137 ASN A N 1
ATOM 1010 C CA . ASN A 1 137 ? -15.752 0.862 -10.840 1.00 87.00 137 ASN A CA 1
ATOM 1011 C C . ASN A 1 137 ? -14.483 1.590 -10.372 1.00 87.00 137 ASN A C 1
ATOM 1013 O O . ASN A 1 137 ? -14.307 2.755 -10.716 1.00 87.00 137 ASN A O 1
ATOM 1017 N N . ILE A 1 138 ? -13.628 0.956 -9.558 1.00 87.12 138 ILE A N 1
ATOM 1018 C CA . ILE A 1 138 ? -12.493 1.636 -8.898 1.00 87.12 138 ILE A CA 1
ATOM 1019 C C . ILE A 1 138 ? -11.148 1.144 -9.448 1.00 87.12 138 ILE A C 1
ATOM 1021 O O . ILE A 1 138 ? -10.280 1.939 -9.794 1.00 87.12 138 ILE A O 1
ATOM 1025 N N . LEU A 1 139 ? -10.972 -0.172 -9.526 1.00 87.62 139 LEU A N 1
ATOM 1026 C CA . LEU A 1 139 ? -9.767 -0.875 -9.953 1.00 87.62 139 LEU A CA 1
ATOM 1027 C C . LEU A 1 139 ? -10.111 -1.729 -11.174 1.00 87.62 139 LEU A C 1
ATOM 1029 O O . LEU A 1 139 ? -10.223 -2.951 -11.082 1.00 87.62 139 LEU A O 1
ATOM 1033 N N . LEU A 1 140 ? -10.283 -1.063 -12.312 1.00 86.62 140 LEU A N 1
ATOM 1034 C CA . LEU A 1 140 ? -10.580 -1.709 -13.590 1.00 86.62 140 LEU A CA 1
ATOM 1035 C C . LEU A 1 140 ? -9.503 -2.753 -13.947 1.00 86.62 140 LEU A C 1
ATOM 1037 O O . LEU A 1 140 ? -8.332 -2.604 -13.580 1.00 86.62 140 LEU A O 1
ATOM 1041 N N . ASP A 1 141 ? -9.913 -3.824 -14.632 1.00 86.75 141 ASP A N 1
ATOM 1042 C CA . ASP A 1 141 ? -9.043 -4.911 -15.115 1.00 86.75 141 ASP A CA 1
ATOM 1043 C C . ASP A 1 141 ? -8.155 -5.545 -14.025 1.00 86.75 141 ASP A C 1
ATOM 1045 O O . ASP A 1 141 ? -6.997 -5.922 -14.247 1.00 86.75 141 ASP A O 1
ATOM 1049 N N . SER A 1 142 ? -8.677 -5.638 -12.799 1.00 86.69 142 SER A N 1
ATOM 1050 C CA . SER A 1 142 ? -7.927 -6.123 -11.635 1.00 86.69 142 SER A CA 1
ATOM 1051 C C . SER A 1 142 ? -8.331 -7.515 -11.153 1.00 86.69 142 SER A C 1
ATOM 1053 O O . SER A 1 142 ? -7.889 -7.917 -10.080 1.00 86.69 142 SER A O 1
ATOM 1055 N N . GLU A 1 143 ? -9.133 -8.276 -11.901 1.00 86.56 143 GLU A N 1
ATOM 1056 C CA . GLU A 1 143 ? -9.639 -9.592 -11.460 1.00 86.56 143 GLU A CA 1
ATOM 1057 C C . GLU A 1 143 ? -8.524 -10.585 -11.087 1.00 86.56 143 GLU A C 1
ATOM 1059 O O . GLU A 1 143 ? -8.648 -11.344 -10.128 1.00 86.56 143 GLU A O 1
ATOM 1064 N N . ALA A 1 144 ? -7.382 -10.528 -11.781 1.00 87.75 144 ALA A N 1
ATOM 1065 C CA . ALA A 1 144 ? -6.222 -11.368 -11.480 1.00 87.75 144 ALA A CA 1
ATOM 1066 C C . ALA A 1 144 ? -5.537 -11.017 -10.140 1.00 87.75 144 ALA A C 1
ATOM 1068 O O . ALA A 1 144 ? -4.874 -11.864 -9.536 1.00 87.75 144 ALA A O 1
ATOM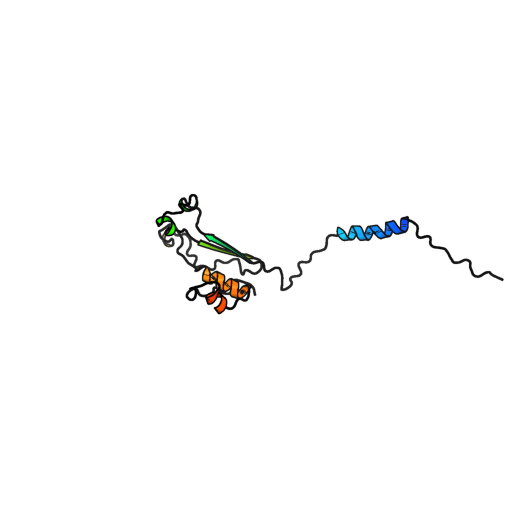 1069 N N . ALA A 1 145 ? -5.695 -9.781 -9.655 1.00 89.50 145 ALA A N 1
ATOM 1070 C CA . ALA A 1 145 ? -5.101 -9.317 -8.408 1.00 89.50 145 ALA A CA 1
ATOM 1071 C C . ALA A 1 145 ? -5.991 -9.718 -7.223 1.00 89.50 145 ALA A C 1
ATOM 1073 O O . ALA A 1 145 ? -6.986 -9.055 -6.905 1.00 89.50 145 ALA A O 1
ATOM 1074 N N . ARG A 1 146 ? -5.623 -10.816 -6.554 1.00 91.69 146 ARG A N 1
ATOM 1075 C CA . ARG A 1 146 ? -6.325 -11.300 -5.354 1.00 91.69 146 ARG A CA 1
ATOM 1076 C C . ARG A 1 146 ? -6.156 -10.311 -4.195 1.00 91.69 146 ARG A C 1
ATOM 1078 O O . ARG A 1 146 ? -5.041 -9.836 -4.002 1.00 91.69 146 ARG A O 1
ATOM 1085 N N . PRO A 1 147 ? -7.201 -10.007 -3.409 1.00 91.38 147 PRO A N 1
ATOM 1086 C CA . PRO A 1 147 ? -7.091 -9.096 -2.273 1.00 91.38 147 PRO A CA 1
ATOM 1087 C C . PRO A 1 147 ? -6.149 -9.642 -1.193 1.00 91.38 147 PRO A C 1
ATOM 1089 O O . PRO A 1 147 ? -6.251 -10.805 -0.802 1.00 91.38 147 PRO A O 1
ATOM 1092 N N . LEU A 1 148 ? -5.266 -8.786 -0.676 1.00 91.69 148 LEU A N 1
ATOM 1093 C CA . LEU A 1 148 ? -4.438 -9.090 0.489 1.00 91.69 148 LEU A CA 1
ATOM 1094 C C . LEU A 1 148 ? -5.213 -8.774 1.764 1.00 91.69 148 LEU A C 1
ATOM 1096 O O . LEU A 1 148 ? -5.390 -7.615 2.118 1.00 91.69 148 LEU A O 1
ATOM 1100 N N . LEU A 1 149 ? -5.682 -9.816 2.439 1.00 91.44 149 LEU A N 1
ATOM 1101 C CA . LEU A 1 149 ? -6.504 -9.695 3.640 1.00 91.44 149 LEU A CA 1
ATOM 1102 C C . LEU A 1 149 ? -5.670 -9.682 4.925 1.00 91.44 149 LEU A C 1
ATOM 1104 O O . LEU A 1 149 ? -4.473 -9.986 4.958 1.00 91.44 149 LEU A O 1
ATOM 1108 N N . GLY A 1 150 ? -6.337 -9.332 6.015 1.00 90.06 150 GLY A N 1
ATOM 1109 C CA . GLY A 1 150 ? -5.776 -9.188 7.339 1.00 90.06 150 GLY A CA 1
ATOM 1110 C C . GLY A 1 150 ? -4.784 -8.040 7.418 1.00 90.06 150 GLY A C 1
ATOM 1111 O O . GLY A 1 150 ? -3.844 -8.147 8.201 1.00 90.06 150 GLY A O 1
ATOM 1112 N N . LEU A 1 151 ? -4.932 -6.982 6.618 1.00 88.62 151 LEU A N 1
ATOM 1113 C CA . LEU A 1 151 ? -4.044 -5.811 6.654 1.00 88.62 151 LEU A CA 1
ATOM 1114 C C . LEU A 1 151 ? -4.394 -4.876 7.810 1.00 88.62 151 LEU A C 1
ATOM 1116 O O . LEU A 1 151 ? -3.502 -4.251 8.389 1.00 88.62 151 LEU A O 1
ATOM 1120 N N . VAL A 1 152 ? -5.668 -4.844 8.195 1.00 88.81 152 VAL A N 1
ATOM 1121 C CA . VAL A 1 152 ? -6.186 -3.980 9.259 1.00 88.81 152 VAL A CA 1
ATOM 1122 C C . VAL A 1 152 ? -6.841 -4.769 10.399 1.00 88.81 152 VAL A C 1
ATOM 1124 O O . VAL A 1 152 ? -7.169 -5.956 10.282 1.00 88.81 152 VAL A O 1
ATOM 1127 N N . ARG A 1 153 ? -6.945 -4.119 11.560 1.00 80.62 153 ARG A N 1
ATOM 1128 C CA . ARG A 1 153 ? -7.628 -4.566 12.777 1.00 80.62 153 ARG A CA 1
ATOM 1129 C C . ARG A 1 153 ? -9.076 -4.067 12.716 1.00 80.62 153 ARG A C 1
ATOM 1131 O O . ARG A 1 153 ? -9.385 -3.007 13.251 1.00 80.62 153 ARG A O 1
ATOM 1138 N N . THR A 1 154 ? -9.916 -4.805 12.000 1.00 67.88 154 THR A N 1
ATOM 1139 C CA . THR A 1 154 ? -11.383 -4.700 12.082 1.00 67.88 154 THR A CA 1
ATOM 1140 C C . THR A 1 154 ? -11.894 -5.269 13.395 1.00 67.88 154 THR A C 1
ATOM 1142 O O . THR A 1 154 ? -11.375 -6.348 13.774 1.00 67.88 154 THR A O 1
#

Organism: NCBI:txid2478470

InterPro domains:
  IPR006311 Twin-arginine translocation pathway, signal sequence [PS51318] (1-37)

Foldseek 3Di:
DDDDPPPPPPPPPDPVVVVVVVVVVVVVVVPPDPDDPPPDPDPDFDKDKDKDWADDDPCVVDPDPPDPVSVVPTHDIDIDIDGPFFPDPDDPWDDPDLDQVQADVSPHHDDTADVLQAVLQCCCPVVVDDSVCCDPPPNDPCPVRHHDHPGTDD

Secondary structure (DSSP, 8-state):
-----TT-------HHHHHHHHHHHHHHTTS---------TT----EEEEEEES-S-HHHHS--TT-HHHHH----EEEEEEETTB--SS--S----S-TTTSBTTTBPPP---HHHHHHHHIIIII---HHHIIIIISTT-TTS----S-B--

Radius of gyration: 32.59 Å; chains: 1; bounding box: 69×58×100 Å